Protein AF-A0A1F9CU44-F1 (afdb_monomer)

Foldseek 3Di:
DDDPPPPPPVVVVVVVVVVVVVVVVVVVVVVVLVVLVVVLVVLVVVLVVLVVPDDPDPDPVLNVLSVVLSVLSVVLSVLSCQQSVHPPPPPDPVPNPGDDPVSVVVSVVSSVVSVVSSVVSVD

Structure (mmCIF, N/CA/C/O backbone):
data_AF-A0A1F9CU44-F1
#
_entry.id   AF-A0A1F9CU44-F1
#
loop_
_atom_site.group_PDB
_atom_site.id
_atom_site.type_symbol
_atom_site.label_atom_id
_atom_site.label_alt_id
_atom_site.label_comp_id
_atom_site.label_asym_id
_atom_site.label_entity_id
_atom_site.label_seq_id
_atom_site.pdbx_PDB_ins_code
_atom_site.Cartn_x
_atom_site.Cartn_y
_atom_site.Cartn_z
_atom_site.occupancy
_atom_site.B_iso_or_equiv
_atom_site.auth_seq_id
_atom_site.auth_comp_id
_atom_site.auth_asym_id
_atom_site.auth_atom_id
_atom_site.pdbx_PDB_model_num
ATOM 1 N N . MET A 1 1 ? -27.085 13.973 62.825 1.00 53.31 1 MET A N 1
ATOM 2 C CA . MET A 1 1 ? -26.151 14.530 61.825 1.00 53.31 1 MET A CA 1
ATOM 3 C C . MET A 1 1 ? -25.004 13.550 61.648 1.00 53.31 1 MET A C 1
ATOM 5 O O . MET A 1 1 ? -24.224 13.402 62.574 1.00 53.31 1 MET A O 1
ATOM 9 N N . ALA A 1 2 ? -24.939 12.858 60.512 1.00 46.47 2 ALA A N 1
ATOM 10 C CA . ALA A 1 2 ? -23.710 12.270 59.977 1.00 46.47 2 ALA A CA 1
ATOM 11 C C . ALA A 1 2 ? -23.940 11.992 58.483 1.00 46.47 2 ALA A C 1
ATOM 13 O O . ALA A 1 2 ? -24.891 11.309 58.112 1.00 46.47 2 ALA A O 1
ATOM 14 N N . ASN A 1 3 ? -23.108 12.632 57.665 1.00 50.31 3 ASN A N 1
ATOM 15 C CA . ASN A 1 3 ? -23.168 12.748 56.211 1.00 50.31 3 ASN A CA 1
ATOM 16 C C . ASN A 1 3 ? -23.217 11.401 55.477 1.00 50.31 3 ASN A C 1
ATOM 18 O O . ASN A 1 3 ? -22.261 10.632 55.529 1.00 50.31 3 ASN A O 1
ATOM 22 N N . SER A 1 4 ? -24.262 11.196 54.674 1.00 54.88 4 SER A N 1
ATOM 23 C CA . SER A 1 4 ? -24.302 10.214 53.581 1.00 54.88 4 SER A CA 1
ATOM 24 C C . SER A 1 4 ? -23.741 10.765 52.256 1.00 54.88 4 SER A C 1
ATOM 26 O O . SER A 1 4 ? -23.871 10.116 51.222 1.00 54.88 4 SER A O 1
ATOM 28 N N . SER A 1 5 ? -23.108 11.947 52.265 1.00 53.56 5 SER A N 1
ATOM 29 C CA . SER A 1 5 ? -22.695 12.681 51.056 1.00 53.56 5 SER A CA 1
ATOM 30 C C . SER A 1 5 ? -21.448 12.141 50.347 1.00 53.56 5 SER A C 1
ATOM 32 O O . SER A 1 5 ? -21.160 12.591 49.250 1.00 53.56 5 SER A O 1
ATOM 34 N N . TRP A 1 6 ? -20.714 11.190 50.931 1.00 54.09 6 TRP A N 1
ATOM 35 C CA . TRP A 1 6 ? -19.416 10.738 50.400 1.00 54.09 6 TRP A CA 1
ATOM 36 C C . TRP A 1 6 ? -19.481 9.470 49.536 1.00 54.09 6 TRP A C 1
ATOM 38 O O . TRP A 1 6 ? -18.457 9.007 49.058 1.00 54.09 6 TRP A O 1
ATOM 48 N N . ARG A 1 7 ? -20.664 8.866 49.343 1.00 51.09 7 ARG A N 1
ATOM 49 C CA . ARG A 1 7 ? -20.802 7.592 48.601 1.00 51.09 7 ARG A CA 1
ATOM 50 C C . ARG A 1 7 ? -21.139 7.755 47.114 1.00 51.09 7 ARG A C 1
ATOM 52 O O . ARG A 1 7 ? -21.282 6.749 46.433 1.00 51.09 7 ARG A O 1
ATOM 59 N N . GLY A 1 8 ? -21.303 8.993 46.639 1.00 51.06 8 GLY A N 1
ATOM 60 C CA . GLY A 1 8 ? -21.666 9.309 45.251 1.00 51.06 8 GLY A CA 1
ATOM 61 C C . GLY A 1 8 ? -20.520 9.840 44.382 1.00 51.06 8 GLY A C 1
ATOM 62 O O . GLY A 1 8 ? -20.630 9.787 43.165 1.00 51.06 8 GLY A O 1
ATOM 63 N N . GLU A 1 9 ? -19.417 10.320 44.967 1.00 52.59 9 GLU A N 1
ATOM 64 C CA . GLU A 1 9 ? -18.300 10.905 44.197 1.00 52.59 9 GLU A CA 1
ATOM 65 C C . GLU A 1 9 ? -17.392 9.848 43.542 1.00 52.59 9 GLU A C 1
ATOM 67 O O . GLU A 1 9 ? -16.815 10.094 42.481 1.00 52.59 9 GLU A O 1
ATOM 72 N N . ASP A 1 10 ? -17.306 8.647 44.119 1.00 54.34 10 ASP A N 1
ATOM 73 C CA . ASP A 1 10 ? -16.438 7.585 43.599 1.00 54.34 10 ASP A CA 1
ATOM 74 C C . ASP A 1 10 ? -17.024 6.904 42.348 1.00 54.34 10 ASP A C 1
ATOM 76 O O . ASP A 1 10 ? -16.277 6.566 41.424 1.00 54.34 10 ASP A O 1
ATOM 80 N N . ASP A 1 11 ? -18.352 6.760 42.272 1.00 54.34 11 ASP A N 1
ATOM 81 C CA . ASP A 1 11 ? -19.049 6.120 41.141 1.00 54.34 11 ASP A CA 1
ATOM 82 C C . ASP A 1 11 ? -19.037 7.023 39.891 1.00 54.34 11 ASP A C 1
ATOM 84 O O . ASP A 1 11 ? -18.742 6.572 38.778 1.00 54.34 11 ASP A O 1
ATOM 88 N N . ASP A 1 12 ? -19.217 8.332 40.094 1.00 59.22 12 ASP A N 1
ATOM 89 C CA . ASP A 1 12 ? -19.186 9.345 39.031 1.00 59.22 12 ASP A CA 1
ATOM 90 C C . ASP A 1 12 ? -17.764 9.505 38.446 1.00 59.22 12 ASP A C 1
ATOM 92 O O . ASP A 1 12 ? -17.562 9.687 37.241 1.00 59.22 12 ASP A O 1
ATOM 96 N N . SER A 1 13 ? -16.727 9.315 39.278 1.00 61.00 13 SER A N 1
ATOM 97 C CA . SER A 1 13 ? -15.323 9.326 38.840 1.00 61.00 13 SER A CA 1
ATOM 98 C C . SER A 1 13 ? -14.961 8.134 37.934 1.00 61.00 13 SER A C 1
ATOM 100 O O . SER A 1 13 ? -14.164 8.271 36.993 1.00 61.00 13 SER A O 1
ATOM 102 N N . GLY A 1 14 ? -15.569 6.968 38.183 1.00 63.94 14 GLY A N 1
ATOM 103 C CA . GLY A 1 14 ? -15.396 5.747 37.399 1.00 63.94 14 GLY A CA 1
ATOM 104 C C . GLY A 1 14 ? -16.118 5.800 36.053 1.00 63.94 14 GLY A C 1
ATOM 105 O O . GLY A 1 14 ? -15.545 5.401 35.032 1.00 63.94 14 GLY A O 1
ATOM 106 N N . GLU A 1 15 ? -17.340 6.337 36.016 1.00 64.44 15 GLU A N 1
ATOM 107 C CA . GLU A 1 15 ? -18.065 6.592 34.765 1.00 64.44 15 GLU A CA 1
ATOM 108 C C . GLU A 1 15 ? -17.376 7.659 33.910 1.00 64.44 15 GLU A C 1
ATOM 110 O O . GLU A 1 15 ? -17.119 7.414 32.728 1.00 64.44 15 GLU A O 1
ATOM 115 N N . MET A 1 16 ? -16.961 8.788 34.495 1.00 65.38 16 MET A N 1
ATOM 116 C CA . MET A 1 16 ? -16.221 9.835 33.779 1.00 65.38 16 MET A CA 1
ATOM 117 C C . MET A 1 16 ? -14.906 9.329 33.171 1.00 65.38 16 MET A C 1
ATOM 119 O O . MET A 1 16 ? -14.547 9.726 32.056 1.00 65.38 16 MET A O 1
ATOM 123 N N . ARG A 1 17 ? -14.185 8.423 33.850 1.00 67.19 17 ARG A N 1
ATOM 124 C CA . ARG A 1 17 ? -12.993 7.764 33.281 1.00 67.19 17 ARG A CA 1
ATOM 125 C C . ARG A 1 17 ? -13.342 6.907 32.067 1.00 67.19 17 ARG A C 1
ATOM 127 O O . ARG A 1 17 ? -12.689 7.048 31.037 1.00 67.19 17 ARG A O 1
ATOM 134 N N . LYS A 1 18 ? -14.396 6.089 32.147 1.00 73.50 18 LYS A N 1
ATOM 135 C CA . LYS A 1 18 ? -14.860 5.251 31.026 1.00 73.50 18 LYS A CA 1
ATOM 136 C C . LYS A 1 18 ? -15.350 6.089 29.844 1.00 73.50 18 LYS A C 1
ATOM 138 O O . LYS A 1 18 ? -15.118 5.712 28.699 1.00 73.50 18 LYS A O 1
ATOM 143 N N . ILE A 1 19 ? -16.010 7.221 30.097 1.00 76.00 19 ILE A N 1
ATOM 144 C CA . ILE A 1 19 ? -16.463 8.154 29.054 1.00 76.00 19 ILE A CA 1
ATOM 145 C C . ILE A 1 19 ? -15.258 8.796 28.360 1.00 76.00 19 ILE A C 1
ATOM 147 O O . ILE A 1 19 ? -15.191 8.789 27.131 1.00 76.00 19 ILE A O 1
ATOM 151 N N . LYS A 1 20 ? -14.269 9.283 29.124 1.00 73.50 20 LYS A N 1
ATOM 152 C CA . LYS A 1 20 ? -13.020 9.817 28.557 1.00 73.50 20 LYS A CA 1
ATOM 153 C C . LYS A 1 20 ? -12.272 8.764 27.747 1.00 73.50 20 LYS A C 1
ATOM 155 O O . LYS A 1 20 ? -11.850 9.053 26.635 1.00 73.50 20 LYS A O 1
ATOM 160 N N . GLU A 1 21 ? -12.132 7.550 28.266 1.00 74.94 21 GLU A N 1
ATOM 161 C CA . GLU A 1 21 ? -11.430 6.462 27.584 1.00 74.94 21 GLU A CA 1
ATOM 162 C C . GLU A 1 21 ? -12.128 6.064 26.274 1.00 74.94 21 GLU A C 1
ATOM 164 O O . GLU A 1 21 ? -11.469 5.935 25.243 1.00 74.94 21 GLU A O 1
ATOM 169 N N . LYS A 1 22 ? -13.467 5.989 26.267 1.00 75.06 22 LYS A N 1
ATOM 170 C CA . LYS A 1 22 ? -14.263 5.787 25.044 1.00 75.06 22 LYS A CA 1
ATOM 171 C C . LYS A 1 22 ? -14.073 6.923 24.036 1.00 75.06 22 LYS A C 1
ATOM 173 O O . LYS A 1 22 ? -13.846 6.639 22.864 1.00 7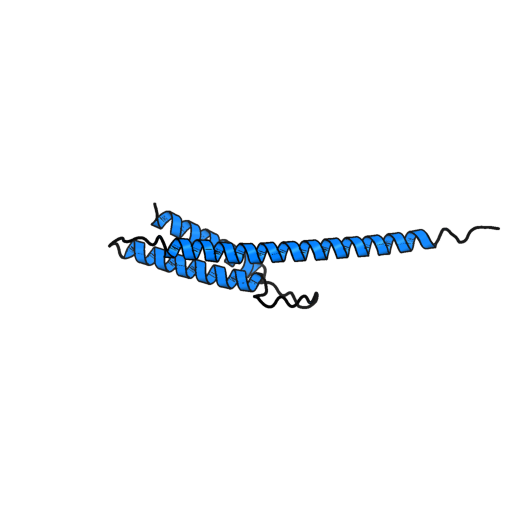5.06 22 LYS A O 1
ATOM 178 N N . ALA A 1 23 ? -14.113 8.180 24.479 1.00 73.25 23 ALA A N 1
ATOM 179 C CA . ALA A 1 23 ? -13.926 9.342 23.609 1.00 73.25 23 ALA A CA 1
ATOM 180 C C . ALA A 1 23 ? -12.516 9.385 22.994 1.00 73.25 23 ALA A C 1
ATOM 182 O O . ALA A 1 23 ? -12.367 9.629 21.796 1.00 73.25 23 ALA A O 1
ATOM 183 N N . TYR A 1 24 ? -11.477 9.079 23.780 1.00 75.00 24 TYR A N 1
ATOM 184 C CA . TYR A 1 24 ? -10.110 8.932 23.273 1.00 75.00 24 TYR A CA 1
ATOM 185 C C . TYR A 1 24 ? -10.004 7.799 22.251 1.00 75.00 24 TYR A C 1
ATOM 187 O O . TYR A 1 24 ? -9.367 7.967 21.210 1.00 75.00 24 TYR A O 1
ATOM 195 N N . HIS A 1 25 ? -10.640 6.659 22.522 1.00 72.88 25 HIS A N 1
ATOM 196 C CA . HIS A 1 25 ? -10.619 5.515 21.620 1.00 72.88 25 HIS A CA 1
ATOM 197 C C . HIS A 1 25 ? -11.316 5.827 20.288 1.00 72.88 25 HIS A C 1
ATOM 199 O O . HIS A 1 25 ? -10.770 5.547 19.223 1.00 72.88 25 HIS A O 1
ATOM 205 N N . GLU A 1 26 ? -12.478 6.478 20.325 1.00 73.38 26 GLU A N 1
ATOM 206 C CA . GLU A 1 26 ? -13.195 6.935 19.129 1.00 73.38 26 GLU A CA 1
ATOM 207 C C . GLU A 1 26 ? -12.388 7.958 18.326 1.00 73.38 26 GLU A C 1
ATOM 209 O O . GLU A 1 26 ? -12.270 7.834 17.105 1.00 73.38 26 GLU A O 1
ATOM 214 N N . TRP A 1 27 ? -11.765 8.928 19.000 1.00 76.12 27 TRP A N 1
ATOM 215 C CA . TRP A 1 27 ? -10.915 9.922 18.348 1.00 76.12 27 TRP A CA 1
ATOM 216 C C . TRP A 1 27 ? -9.683 9.288 17.683 1.00 76.12 27 TRP A C 1
ATOM 218 O O . TRP A 1 27 ? -9.312 9.644 16.558 1.00 76.12 27 TRP A O 1
ATOM 228 N N . PHE A 1 28 ? -9.066 8.309 18.346 1.00 75.31 28 PHE A N 1
ATOM 229 C CA . PHE A 1 28 ? -7.933 7.564 17.809 1.00 75.31 28 PHE A CA 1
ATOM 230 C C . PHE A 1 28 ? -8.329 6.733 16.583 1.00 75.31 28 PHE A C 1
ATOM 232 O O . PHE A 1 28 ? -7.641 6.771 15.560 1.00 75.31 28 PHE A O 1
ATOM 239 N N . LEU A 1 29 ? -9.468 6.037 16.641 1.00 72.25 29 LEU A N 1
ATOM 240 C CA . LEU A 1 29 ? -10.000 5.270 15.512 1.00 72.25 29 LEU A CA 1
ATOM 241 C C . LEU A 1 29 ? -10.326 6.173 14.313 1.00 72.25 29 LEU A C 1
ATOM 243 O O . LEU A 1 29 ? -9.946 5.851 13.185 1.00 72.25 29 LEU A O 1
ATOM 247 N N . ALA A 1 30 ? -10.942 7.334 14.550 1.00 73.06 30 ALA A N 1
ATOM 248 C CA . ALA A 1 30 ? -11.223 8.314 13.504 1.00 73.06 30 ALA A CA 1
ATOM 249 C C . ALA A 1 30 ? -9.935 8.856 12.856 1.00 73.06 30 ALA A C 1
ATOM 251 O O . ALA A 1 30 ? -9.861 9.017 11.635 1.00 73.06 30 ALA A O 1
ATOM 252 N N . SER A 1 31 ? -8.893 9.099 13.654 1.00 77.12 31 SER A N 1
ATOM 253 C CA . SER A 1 31 ? -7.582 9.540 13.161 1.00 77.12 31 SER A CA 1
ATOM 254 C C . SER A 1 31 ? -6.884 8.459 12.333 1.00 77.12 31 SER A C 1
ATOM 256 O O . SER A 1 31 ? -6.362 8.744 11.253 1.00 77.12 31 SER A O 1
ATOM 258 N N . LEU A 1 32 ? -6.938 7.199 12.778 1.00 75.50 32 LEU A N 1
ATOM 259 C CA . LEU A 1 32 ? -6.410 6.061 12.024 1.00 75.50 32 LEU A CA 1
ATOM 260 C C . LEU A 1 32 ? -7.094 5.900 10.667 1.00 75.50 32 LEU A C 1
ATOM 262 O O . LEU A 1 32 ? -6.430 5.586 9.682 1.00 75.50 32 LEU A O 1
ATOM 266 N N . GLN A 1 33 ? -8.404 6.117 10.590 1.00 74.88 33 GLN A N 1
ATOM 267 C CA . GLN A 1 33 ? -9.135 6.022 9.330 1.00 74.88 33 GLN A CA 1
ATOM 268 C C . GLN A 1 33 ? -8.726 7.123 8.344 1.00 74.88 33 GLN A C 1
ATOM 270 O O . GLN A 1 33 ? -8.464 6.829 7.177 1.00 74.88 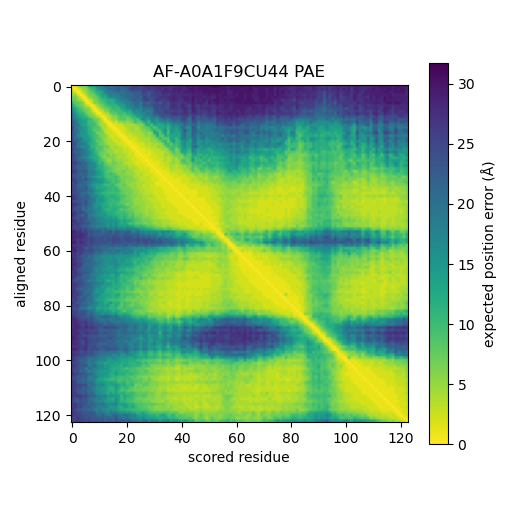33 GLN A O 1
ATOM 275 N N . LYS A 1 34 ? -8.591 8.373 8.811 1.00 79.06 34 LYS A N 1
ATOM 276 C CA . LYS A 1 34 ? -8.068 9.483 7.994 1.00 79.06 34 LYS A CA 1
ATOM 277 C C . LYS A 1 34 ? -6.672 9.170 7.459 1.00 79.06 34 LYS A C 1
ATOM 279 O O . LYS A 1 34 ? -6.412 9.381 6.279 1.00 79.06 34 LYS A O 1
ATOM 284 N N . PHE A 1 35 ? -5.803 8.605 8.298 1.00 81.56 35 PHE A N 1
ATOM 285 C CA . PHE A 1 35 ? -4.473 8.167 7.879 1.00 81.56 35 PHE A CA 1
ATOM 286 C C . PHE A 1 35 ? -4.527 7.062 6.813 1.00 81.56 35 PHE A C 1
ATOM 288 O O . PHE A 1 35 ? -3.785 7.116 5.836 1.00 81.56 35 PHE A O 1
ATOM 295 N N . ARG A 1 36 ? -5.427 6.079 6.950 1.00 82.56 36 ARG A N 1
ATOM 296 C CA . ARG A 1 36 ? -5.602 5.021 5.939 1.00 82.56 36 ARG A CA 1
ATOM 297 C C . ARG A 1 36 ? -6.084 5.579 4.604 1.00 82.56 36 ARG A C 1
ATOM 299 O O . ARG A 1 36 ? -5.529 5.215 3.576 1.00 82.56 36 ARG A O 1
ATOM 306 N N . LEU A 1 37 ? -7.059 6.487 4.607 1.00 82.81 37 LEU A N 1
ATOM 307 C CA . LEU A 1 37 ? -7.519 7.156 3.384 1.00 82.81 37 LEU A CA 1
ATOM 308 C C . LEU A 1 37 ? -6.419 8.018 2.752 1.00 82.81 37 LEU A C 1
ATOM 310 O O . LEU A 1 37 ? -6.242 7.995 1.536 1.00 82.81 37 LEU A O 1
ATOM 314 N N . PHE A 1 38 ? -5.634 8.723 3.568 1.00 87.12 38 PHE A N 1
ATOM 315 C CA . PHE A 1 38 ? -4.455 9.445 3.095 1.00 87.12 38 PHE A CA 1
ATOM 316 C C . PHE A 1 38 ? -3.446 8.502 2.430 1.00 87.12 38 PHE A C 1
ATOM 318 O O . PHE A 1 38 ? -2.962 8.792 1.340 1.00 87.12 38 PHE A O 1
ATOM 325 N N . PHE A 1 39 ? -3.174 7.346 3.040 1.00 87.62 39 PHE A N 1
ATOM 326 C CA . PHE A 1 39 ? -2.284 6.339 2.470 1.00 87.62 39 PHE A CA 1
ATOM 327 C C . PHE A 1 39 ? -2.799 5.803 1.128 1.00 87.62 39 PHE A C 1
ATOM 329 O O . PHE A 1 39 ? -2.026 5.685 0.184 1.00 87.62 39 PHE A O 1
ATOM 336 N N . VAL A 1 40 ? -4.104 5.546 1.003 1.00 89.44 40 VAL A N 1
ATOM 337 C CA . VAL A 1 40 ? -4.722 5.179 -0.282 1.00 89.44 40 VAL A CA 1
ATOM 338 C C . VAL A 1 40 ? -4.442 6.248 -1.335 1.00 89.44 40 VAL A C 1
ATOM 340 O O . VAL A 1 40 ? -3.938 5.931 -2.412 1.00 89.44 40 VAL A O 1
ATOM 343 N N . GLY A 1 41 ? -4.710 7.515 -1.007 1.00 88.75 41 GLY A N 1
ATOM 344 C CA . GLY A 1 41 ? -4.426 8.642 -1.893 1.00 88.75 41 GLY A CA 1
ATOM 345 C C . GLY A 1 41 ? -2.951 8.722 -2.288 1.00 88.75 41 GLY A C 1
ATOM 346 O O . GLY A 1 41 ? -2.644 8.899 -3.463 1.00 88.75 41 GLY A O 1
ATOM 347 N N . LEU A 1 42 ? -2.038 8.510 -1.338 1.00 91.62 42 LEU A N 1
ATOM 348 C CA . LEU A 1 42 ? -0.596 8.486 -1.577 1.00 91.62 42 LEU A CA 1
ATOM 349 C C . LEU A 1 42 ? -0.190 7.374 -2.555 1.00 91.62 42 LEU A C 1
ATOM 351 O O . LEU A 1 42 ? 0.569 7.632 -3.486 1.00 91.62 42 LEU A O 1
ATOM 355 N N . VAL A 1 43 ? -0.708 6.153 -2.384 1.00 90.75 43 VAL A N 1
ATOM 356 C CA . VAL A 1 43 ? -0.418 5.023 -3.286 1.00 9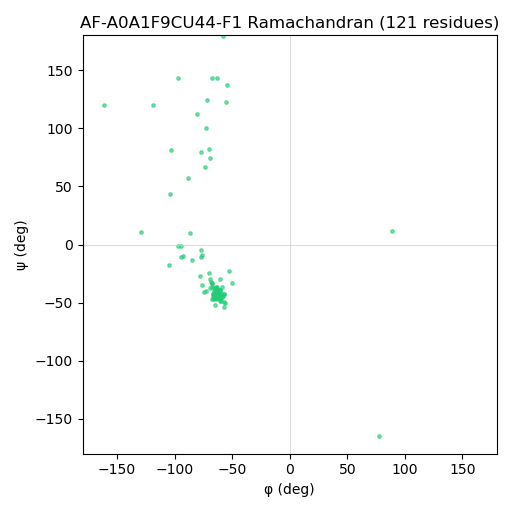0.75 43 VAL A CA 1
ATOM 357 C C . VAL A 1 43 ? -0.876 5.338 -4.711 1.00 90.75 43 VAL A C 1
ATOM 359 O O . VAL A 1 43 ? -0.113 5.142 -5.658 1.00 90.75 43 VAL A O 1
ATOM 362 N N . PHE A 1 44 ? -2.087 5.877 -4.873 1.00 91.44 44 PHE A N 1
ATOM 363 C CA . PHE A 1 44 ? -2.594 6.277 -6.188 1.00 91.44 44 PHE A CA 1
ATOM 364 C C . PHE A 1 44 ? -1.831 7.465 -6.781 1.00 91.44 44 PHE A C 1
ATOM 366 O O . PHE A 1 44 ? -1.588 7.475 -7.984 1.00 91.44 44 PHE A O 1
ATOM 373 N N . ALA A 1 45 ? -1.400 8.427 -5.964 1.00 92.31 45 ALA A N 1
ATOM 374 C CA . ALA A 1 45 ? -0.571 9.540 -6.418 1.00 92.31 45 ALA A CA 1
ATOM 375 C C . ALA A 1 45 ? 0.782 9.049 -6.955 1.00 92.31 45 ALA A C 1
ATOM 377 O O . ALA A 1 45 ? 1.203 9.461 -8.035 1.00 92.31 45 ALA A O 1
ATOM 378 N N . ILE A 1 46 ? 1.432 8.117 -6.249 1.00 90.88 46 ILE A N 1
ATOM 379 C CA . ILE A 1 46 ? 2.685 7.497 -6.699 1.00 90.88 46 ILE A CA 1
ATOM 380 C C . ILE A 1 46 ? 2.460 6.709 -7.990 1.00 90.88 46 ILE A C 1
ATOM 382 O O . ILE A 1 46 ? 3.268 6.816 -8.908 1.00 90.88 46 ILE A O 1
ATOM 386 N N . LEU A 1 47 ? 1.368 5.945 -8.090 1.00 90.50 47 LEU A N 1
ATOM 387 C CA . LEU A 1 47 ? 1.020 5.210 -9.306 1.00 90.50 47 LEU A CA 1
ATOM 388 C C . LEU A 1 47 ? 0.806 6.157 -10.493 1.00 90.50 47 LEU A C 1
ATOM 390 O O . LEU A 1 47 ? 1.399 5.945 -11.546 1.00 90.50 47 LEU A O 1
ATOM 394 N N . ALA A 1 48 ? 0.018 7.219 -10.320 1.00 91.19 48 ALA A N 1
ATOM 395 C CA . ALA A 1 48 ? -0.246 8.210 -11.361 1.00 91.19 48 ALA A CA 1
ATOM 396 C C . ALA A 1 48 ? 1.046 8.899 -11.823 1.00 91.19 48 ALA A C 1
ATOM 398 O O . ALA A 1 48 ? 1.322 8.962 -13.021 1.00 91.19 48 ALA A O 1
ATOM 399 N N . PHE A 1 49 ? 1.886 9.327 -10.876 1.00 89.69 49 PHE A N 1
ATOM 400 C CA . PHE A 1 49 ? 3.207 9.875 -11.173 1.00 89.69 49 PHE A CA 1
ATOM 401 C C . PHE A 1 49 ? 4.097 8.846 -11.886 1.00 89.69 49 PHE A C 1
ATOM 403 O O . PHE A 1 49 ? 4.832 9.165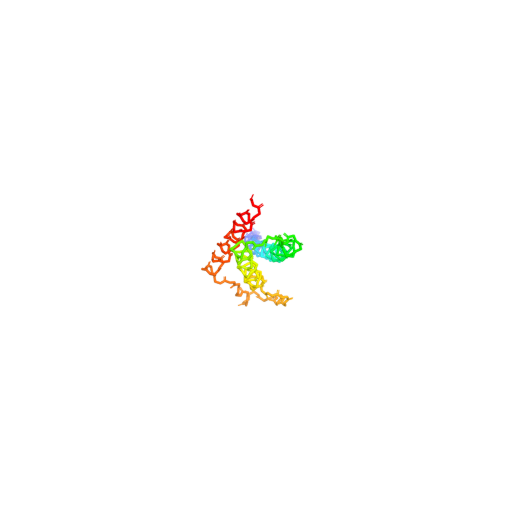 -12.818 1.00 89.69 49 PHE A O 1
ATOM 410 N N . SER A 1 50 ? 4.023 7.581 -11.477 1.00 87.25 50 SER A N 1
ATOM 411 C CA . SER A 1 50 ? 4.784 6.499 -12.090 1.00 87.25 50 SER A CA 1
ATOM 412 C C . SER A 1 50 ? 4.398 6.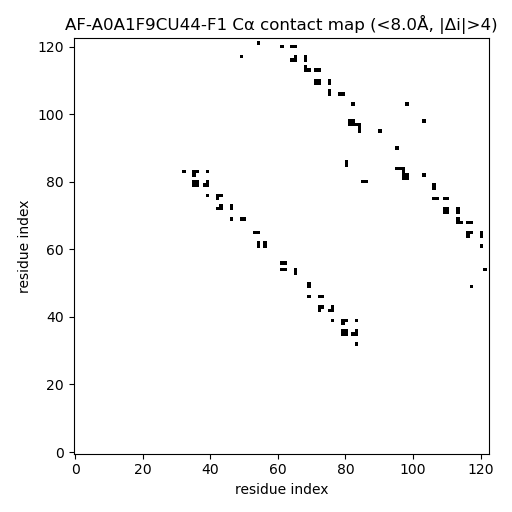265 -13.550 1.00 87.25 50 SER A C 1
ATOM 414 O O . SER A 1 50 ? 5.275 6.152 -14.404 1.00 87.25 50 SER A O 1
ATOM 416 N N . VAL A 1 51 ? 3.096 6.276 -13.840 1.00 87.12 51 VAL A N 1
ATOM 417 C CA . VAL A 1 51 ? 2.543 6.140 -15.193 1.00 87.12 51 VAL A CA 1
ATOM 418 C C . VAL A 1 51 ? 2.902 7.338 -16.070 1.00 87.12 51 VAL A C 1
ATOM 420 O O . VAL A 1 51 ? 3.297 7.157 -17.220 1.00 87.12 51 VAL A O 1
ATOM 423 N N . GLN A 1 52 ? 2.824 8.557 -15.528 1.00 87.06 52 GLN A N 1
ATOM 424 C CA . GLN A 1 52 ? 3.142 9.780 -16.269 1.00 87.06 52 GLN A CA 1
ATOM 425 C C . GLN A 1 52 ? 4.623 9.860 -16.669 1.00 87.06 52 GLN A C 1
ATOM 427 O O . GLN A 1 52 ? 4.940 10.276 -17.782 1.00 87.06 52 GLN A O 1
ATOM 432 N N . PHE A 1 53 ? 5.524 9.427 -15.785 1.00 82.31 53 PHE A N 1
ATOM 433 C CA . PHE A 1 53 ? 6.972 9.394 -16.017 1.00 82.31 53 PHE A CA 1
ATOM 434 C C . PHE A 1 53 ? 7.465 7.972 -16.308 1.00 82.31 53 PHE A C 1
ATOM 436 O O . PHE A 1 53 ? 8.464 7.518 -15.739 1.00 82.31 53 PHE A O 1
ATOM 443 N N . GLY A 1 54 ? 6.727 7.243 -17.146 1.00 78.19 54 GLY A N 1
ATOM 444 C 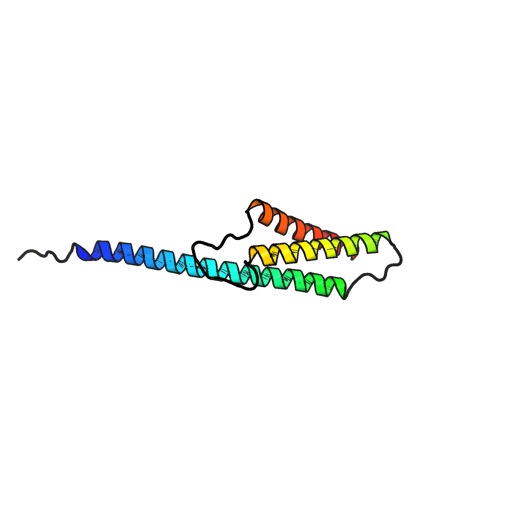CA . GLY A 1 54 ? 7.123 5.916 -17.600 1.00 78.19 54 GLY A CA 1
ATOM 445 C C . GLY A 1 54 ? 8.355 5.963 -18.510 1.00 78.19 54 GLY A C 1
ATOM 446 O O . GLY A 1 54 ? 8.516 6.886 -19.312 1.00 78.19 54 GLY A O 1
ATOM 447 N N . ILE A 1 55 ? 9.228 4.964 -18.399 1.00 73.06 55 ILE A N 1
ATOM 448 C CA . ILE A 1 55 ? 10.471 4.898 -19.167 1.00 73.06 55 ILE A CA 1
ATOM 449 C C . ILE A 1 55 ? 10.166 4.588 -20.631 1.00 73.06 55 ILE A C 1
ATOM 451 O O . ILE A 1 55 ? 9.544 3.580 -20.961 1.00 73.06 55 ILE A O 1
ATOM 455 N N . LYS A 1 56 ? 10.650 5.455 -21.524 1.00 68.81 56 LYS A N 1
ATOM 456 C CA . LYS A 1 56 ? 10.664 5.242 -22.978 1.00 68.81 56 LYS A CA 1
ATOM 457 C C . LYS A 1 56 ? 11.948 4.510 -23.382 1.00 68.81 56 LYS A C 1
ATOM 459 O O . LYS A 1 56 ? 12.752 5.045 -24.136 1.00 68.81 56 LYS A O 1
ATOM 464 N N . SER A 1 57 ? 12.190 3.335 -22.812 1.00 62.56 57 SER A N 1
ATOM 465 C CA . SER A 1 57 ? 13.334 2.498 -23.189 1.00 62.56 57 SER A CA 1
ATOM 466 C C . SER A 1 57 ? 12.881 1.445 -24.191 1.00 62.56 57 SER A C 1
ATOM 468 O O . SER A 1 57 ? 11.775 0.920 -24.089 1.00 62.56 57 SER A O 1
ATOM 470 N N . SER A 1 58 ? 13.747 1.142 -25.158 1.00 66.06 58 SER A N 1
ATOM 471 C CA . SER A 1 58 ? 13.540 0.072 -26.141 1.00 66.06 58 SER A CA 1
ATOM 472 C C . SER A 1 58 ? 13.808 -1.322 -25.554 1.00 66.06 58 SER A C 1
ATOM 474 O O . SER A 1 58 ? 13.610 -2.321 -26.244 1.00 66.06 58 SER A O 1
ATOM 476 N N . ASP A 1 59 ? 14.270 -1.389 -24.300 1.00 77.56 59 ASP A N 1
ATOM 477 C CA . ASP A 1 59 ? 14.496 -2.635 -23.576 1.00 77.56 59 ASP A CA 1
ATOM 478 C C . ASP A 1 59 ? 13.181 -3.187 -23.001 1.00 77.56 59 ASP A C 1
ATOM 480 O O . ASP A 1 59 ? 12.570 -2.631 -22.081 1.00 77.56 59 ASP A O 1
ATOM 484 N N . VAL A 1 60 ? 12.766 -4.327 -23.554 1.00 79.25 60 VAL A N 1
ATOM 485 C CA . VAL A 1 60 ? 11.559 -5.067 -23.169 1.00 79.25 60 VAL A CA 1
ATOM 486 C C . VAL A 1 60 ? 11.616 -5.511 -21.702 1.00 79.25 60 VAL A C 1
ATOM 488 O O . VAL A 1 60 ? 10.573 -5.589 -21.044 1.00 79.25 60 VAL A O 1
ATOM 491 N N . GLY A 1 61 ? 12.814 -5.764 -21.159 1.00 80.50 61 GLY A N 1
ATOM 492 C CA . GLY A 1 61 ? 13.003 -6.154 -19.763 1.00 80.50 61 GLY A CA 1
ATOM 493 C C . GLY A 1 61 ? 12.599 -5.041 -18.799 1.00 80.50 61 GLY A C 1
ATOM 494 O O . GLY A 1 61 ? 11.751 -5.247 -17.927 1.00 80.50 61 GLY A O 1
ATOM 495 N N . ALA A 1 62 ? 13.133 -3.837 -19.006 1.00 80.19 62 ALA A N 1
ATOM 496 C CA . ALA A 1 62 ? 12.819 -2.666 -18.188 1.00 80.19 62 ALA A CA 1
ATOM 497 C C . ALA A 1 62 ? 11.324 -2.307 -18.249 1.00 80.19 62 ALA A C 1
ATOM 499 O O . ALA A 1 62 ? 10.700 -2.048 -17.217 1.00 80.19 62 ALA A O 1
ATOM 500 N N . PHE A 1 63 ? 10.722 -2.377 -19.441 1.00 83.12 63 PHE A N 1
ATOM 501 C CA . PHE A 1 63 ? 9.291 -2.123 -19.617 1.00 83.12 63 PHE A CA 1
ATOM 502 C C . PHE A 1 63 ? 8.417 -3.147 -18.876 1.00 83.12 63 PHE A C 1
ATOM 504 O O . PHE A 1 63 ? 7.436 -2.779 -18.227 1.00 83.12 63 PHE A O 1
ATOM 511 N N . SER A 1 64 ? 8.794 -4.429 -18.914 1.00 85.19 64 SER A N 1
ATOM 512 C CA . SER A 1 64 ? 8.058 -5.501 -18.232 1.00 85.19 64 SER A CA 1
ATOM 513 C C . SER A 1 64 ? 8.094 -5.340 -16.712 1.00 85.19 64 SER A C 1
ATOM 515 O O . SER A 1 64 ? 7.057 -5.464 -16.060 1.00 85.19 64 SER A O 1
ATOM 517 N N . VAL A 1 65 ? 9.256 -5.003 -16.135 1.00 86.00 65 VAL A N 1
ATOM 518 C CA . VAL A 1 65 ? 9.382 -4.746 -14.688 1.00 86.00 65 VAL A CA 1
ATOM 519 C C . VAL A 1 65 ? 8.591 -3.500 -14.287 1.00 86.00 65 VAL A C 1
ATOM 521 O O . VAL A 1 65 ? 7.896 -3.514 -13.269 1.00 86.00 65 VAL A O 1
ATOM 524 N N . GLN A 1 66 ? 8.617 -2.447 -15.109 1.00 85.81 66 GLN A N 1
ATOM 525 C CA . GLN A 1 66 ? 7.818 -1.246 -14.877 1.00 85.81 66 GLN A CA 1
ATOM 526 C C . GLN A 1 66 ? 6.320 -1.564 -14.853 1.00 85.81 66 GLN A C 1
ATOM 528 O O . GLN A 1 66 ? 5.622 -1.195 -13.908 1.00 85.81 66 GLN A O 1
ATOM 533 N N . PHE A 1 67 ? 5.826 -2.300 -15.846 1.00 88.00 67 PHE A N 1
ATOM 534 C CA . PHE A 1 67 ? 4.423 -2.691 -15.910 1.00 88.00 67 PHE A CA 1
ATOM 535 C C . PHE A 1 67 ? 4.020 -3.574 -14.720 1.00 88.00 67 PHE A C 1
ATOM 537 O O . PHE A 1 67 ? 2.975 -3.352 -14.103 1.00 88.00 67 PHE A O 1
ATOM 544 N N . LEU A 1 68 ? 4.878 -4.522 -14.331 1.00 89.00 68 LEU A N 1
ATOM 545 C CA . LEU A 1 68 ? 4.646 -5.368 -13.161 1.00 89.00 68 LEU A CA 1
ATOM 546 C C . LEU A 1 68 ? 4.555 -4.530 -11.878 1.00 89.00 68 LEU A C 1
ATOM 548 O O . LEU A 1 68 ? 3.654 -4.734 -11.068 1.00 89.00 68 LEU A O 1
ATOM 552 N N . SER A 1 69 ? 5.434 -3.539 -11.719 1.00 88.88 69 SER A N 1
ATOM 553 C CA . SER A 1 69 ? 5.419 -2.638 -10.563 1.00 88.88 69 SER A CA 1
ATOM 554 C C . SER A 1 69 ? 4.135 -1.802 -10.487 1.00 88.88 69 SER A C 1
ATOM 556 O O . SER A 1 69 ? 3.593 -1.602 -9.398 1.00 88.88 69 SER A O 1
ATOM 558 N N . TRP A 1 70 ? 3.588 -1.380 -11.633 1.00 91.50 70 TRP A N 1
ATOM 559 C CA . TRP A 1 70 ? 2.304 -0.685 -11.695 1.00 91.50 70 TRP A CA 1
ATOM 560 C C . TRP A 1 70 ? 1.150 -1.590 -11.279 1.00 91.50 70 TRP A C 1
ATOM 562 O O . TRP A 1 70 ? 0.307 -1.164 -10.493 1.00 91.50 70 TRP A O 1
ATOM 572 N N . LEU A 1 71 ? 1.132 -2.846 -11.738 1.00 92.00 71 LEU A N 1
ATOM 573 C CA . LEU A 1 71 ? 0.130 -3.824 -11.305 1.00 92.00 71 LEU A CA 1
ATOM 574 C C . LEU A 1 71 ? 0.206 -4.076 -9.796 1.00 92.00 71 LEU A C 1
ATOM 576 O O . LEU A 1 71 ? -0.826 -4.086 -9.125 1.00 92.00 71 LEU A O 1
ATOM 580 N N . VAL A 1 72 ? 1.411 -4.226 -9.240 1.00 91.06 72 VAL A N 1
ATOM 581 C CA . VAL A 1 72 ? 1.594 -4.421 -7.794 1.00 91.06 72 VAL A CA 1
ATOM 582 C C . VAL A 1 72 ? 1.136 -3.189 -7.007 1.00 91.06 72 VAL A C 1
ATOM 584 O O . VAL A 1 72 ? 0.435 -3.340 -6.003 1.00 91.06 72 VAL A O 1
ATOM 587 N N . LEU A 1 73 ? 1.457 -1.971 -7.460 1.00 89.88 73 LEU A N 1
ATOM 588 C CA . LEU A 1 73 ? 0.950 -0.739 -6.845 1.00 89.88 73 LEU A CA 1
ATOM 589 C C . LEU A 1 73 ? -0.573 -0.636 -6.931 1.00 89.88 73 LEU A C 1
ATOM 591 O O . LEU A 1 73 ? -1.205 -0.233 -5.958 1.00 89.88 73 LEU A O 1
ATOM 595 N N . LEU A 1 74 ? -1.171 -1.028 -8.054 1.00 91.12 74 LEU A N 1
ATOM 596 C CA . LEU A 1 74 ? -2.619 -1.005 -8.234 1.00 91.12 74 LEU A CA 1
ATOM 597 C C . LEU A 1 74 ? -3.309 -1.989 -7.281 1.00 91.12 74 LEU A C 1
ATOM 599 O O . LEU A 1 74 ? -4.248 -1.609 -6.583 1.00 91.12 74 LEU A O 1
ATOM 603 N N . ILE A 1 75 ? -2.798 -3.220 -7.167 1.00 90.31 75 ILE A N 1
ATOM 604 C CA . ILE A 1 75 ? -3.278 -4.210 -6.189 1.00 90.31 75 ILE A CA 1
ATOM 605 C C . ILE A 1 75 ? -3.130 -3.667 -4.764 1.00 90.31 75 ILE A 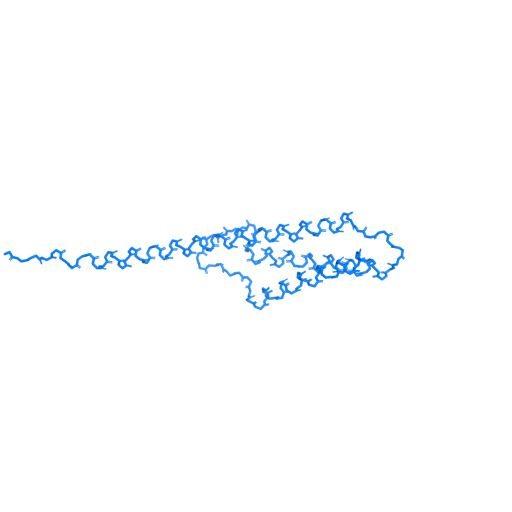C 1
ATOM 607 O O . ILE A 1 75 ? -4.048 -3.788 -3.953 1.00 90.31 75 ILE A O 1
ATOM 611 N N . THR A 1 76 ? -2.001 -3.025 -4.464 1.00 90.94 76 THR A N 1
ATOM 612 C CA . THR A 1 76 ? -1.743 -2.402 -3.160 1.00 90.94 76 THR A CA 1
ATOM 613 C C . THR A 1 76 ? -2.734 -1.275 -2.870 1.00 90.94 76 THR A C 1
ATOM 615 O O . THR A 1 76 ? -3.266 -1.214 -1.765 1.00 90.94 76 THR A O 1
ATOM 618 N N . GLY A 1 77 ? -3.040 -0.425 -3.852 1.00 87.88 77 GLY A N 1
ATOM 619 C CA . GLY A 1 77 ? -4.029 0.648 -3.735 1.00 87.88 77 GLY A CA 1
ATOM 620 C C . GLY A 1 77 ? -5.437 0.113 -3.474 1.00 87.88 77 GLY A C 1
ATOM 621 O O . GLY A 1 77 ? -6.135 0.618 -2.597 1.00 87.88 77 GLY A O 1
ATOM 622 N N . VAL A 1 78 ? -5.830 -0.970 -4.154 1.00 86.81 78 VAL A N 1
ATOM 623 C CA . VAL A 1 78 ? -7.108 -1.660 -3.909 1.00 86.81 78 VAL A CA 1
ATOM 624 C C . VAL A 1 78 ? -7.145 -2.292 -2.513 1.00 86.81 78 VAL A C 1
ATOM 626 O O . VAL A 1 78 ? -8.149 -2.170 -1.809 1.00 86.81 78 VAL A O 1
ATOM 629 N N . LEU A 1 79 ? -6.057 -2.932 -2.068 1.00 85.94 79 LEU A N 1
ATOM 630 C CA . LEU A 1 79 ? -5.956 -3.476 -0.708 1.00 85.94 79 LEU A CA 1
ATOM 631 C C . LEU A 1 79 ? -6.024 -2.375 0.353 1.00 85.94 79 LEU A C 1
ATOM 633 O O . LEU A 1 79 ? -6.701 -2.555 1.363 1.00 85.94 79 LEU A O 1
ATOM 637 N N . ALA A 1 80 ? -5.367 -1.241 0.116 1.00 85.62 80 ALA A N 1
ATOM 638 C CA . ALA A 1 80 ? -5.395 -0.088 1.004 1.00 85.62 80 ALA A CA 1
ATOM 639 C C . ALA A 1 80 ? -6.802 0.515 1.085 1.00 85.62 80 ALA A C 1
ATOM 641 O O . ALA A 1 80 ? -7.278 0.812 2.181 1.00 85.62 80 ALA A O 1
ATOM 642 N N . LEU A 1 81 ? -7.503 0.619 -0.050 1.00 84.19 81 LEU A N 1
ATOM 643 C CA . LEU A 1 81 ? -8.886 1.094 -0.097 1.00 84.19 81 LEU A CA 1
ATOM 644 C C . LEU A 1 81 ? -9.804 0.162 0.702 1.00 84.19 81 LEU A C 1
ATOM 646 O O . LEU A 1 81 ? -10.668 0.617 1.452 1.00 84.19 81 LEU A O 1
ATOM 650 N N . ARG A 1 82 ? -9.567 -1.151 0.608 1.00 80.75 82 ARG A N 1
ATOM 651 C CA . ARG A 1 82 ? -10.281 -2.158 1.396 1.00 80.75 82 ARG A CA 1
ATOM 652 C C . ARG A 1 82 ? -9.931 -2.106 2.890 1.00 80.75 82 ARG A C 1
ATOM 654 O O . ARG A 1 82 ? -10.828 -2.274 3.708 1.00 80.75 82 ARG A O 1
ATOM 661 N N . ASP A 1 83 ? -8.677 -1.842 3.273 1.00 77.75 83 ASP A N 1
ATOM 662 C CA . ASP A 1 83 ? -8.277 -1.670 4.688 1.00 77.75 83 ASP A CA 1
ATOM 663 C C . ASP A 1 83 ? -8.828 -0.374 5.308 1.00 77.75 83 ASP A C 1
ATOM 665 O O . ASP A 1 83 ? -9.017 -0.299 6.527 1.00 77.75 83 ASP A O 1
ATOM 669 N N . ALA A 1 84 ? -9.118 0.635 4.481 1.00 73.50 84 ALA A N 1
ATOM 670 C CA . ALA A 1 84 ? -9.794 1.864 4.889 1.00 73.50 84 ALA A CA 1
ATOM 671 C C . ALA A 1 84 ? -11.317 1.698 5.083 1.00 73.50 84 ALA A C 1
ATOM 673 O O . ALA A 1 84 ? -11.942 2.590 5.653 1.00 73.50 84 ALA A O 1
ATOM 674 N N . GLY A 1 85 ? -11.901 0.566 4.663 1.00 68.06 85 GLY A N 1
ATOM 675 C CA . GLY A 1 85 ? -13.349 0.322 4.712 1.00 68.06 85 GLY A CA 1
ATOM 676 C C . GLY A 1 85 ? -14.111 0.787 3.463 1.00 68.06 85 GLY A C 1
ATOM 677 O O . GLY A 1 85 ? -15.336 0.802 3.472 1.00 68.06 85 GLY A O 1
ATOM 678 N N . GLY A 1 86 ? -13.412 1.137 2.377 1.00 65.69 86 GLY A N 1
ATOM 679 C CA . GLY A 1 86 ? -14.012 1.684 1.157 1.00 65.69 86 GLY A CA 1
ATOM 680 C C . GLY A 1 86 ? -14.395 3.168 1.264 1.00 65.69 86 GLY A C 1
ATOM 681 O O . GLY A 1 86 ? -13.944 3.878 2.159 1.00 65.69 86 GLY A O 1
ATOM 682 N N . PHE A 1 87 ? -15.218 3.643 0.318 1.00 55.44 87 PHE A N 1
ATOM 683 C CA . PHE A 1 87 ? -15.764 5.015 0.298 1.00 55.44 87 PHE A CA 1
ATOM 684 C C . PHE A 1 87 ? -17.036 5.179 1.144 1.00 55.44 87 PHE A C 1
ATOM 686 O O . PHE A 1 87 ? -17.454 6.300 1.419 1.00 55.44 87 PHE A O 1
ATOM 693 N N . VAL A 1 88 ? -17.649 4.068 1.560 1.00 50.28 88 VAL A N 1
ATOM 694 C CA . VAL A 1 88 ? -18.866 4.042 2.377 1.00 50.28 88 VAL A CA 1
ATOM 695 C C . VAL A 1 88 ? -18.442 3.715 3.801 1.00 50.28 88 VAL A C 1
ATOM 697 O O . VAL A 1 88 ? -18.441 2.565 4.229 1.00 50.28 88 VAL A O 1
ATOM 700 N N . ALA A 1 89 ? -17.982 4.736 4.518 1.00 48.56 89 ALA A N 1
ATOM 701 C CA . ALA A 1 89 ? -17.681 4.622 5.935 1.00 48.56 89 ALA A CA 1
ATOM 702 C C . ALA A 1 89 ? -18.995 4.484 6.723 1.00 48.56 89 ALA A C 1
ATOM 704 O O . ALA A 1 89 ? -19.517 5.466 7.245 1.00 48.56 89 ALA A O 1
ATOM 705 N N . GLU A 1 90 ? -19.552 3.275 6.807 1.00 44.78 90 GLU A N 1
ATOM 706 C CA . GLU A 1 90 ? -20.568 2.983 7.816 1.00 44.78 90 GLU A CA 1
ATOM 707 C C . GLU A 1 90 ? -19.879 2.903 9.181 1.00 44.78 90 GLU A C 1
ATOM 709 O O . GLU A 1 90 ? -19.219 1.925 9.541 1.00 44.78 90 GLU A O 1
ATOM 714 N N . TYR A 1 91 ? -20.003 4.000 9.928 1.00 50.34 91 TYR A N 1
ATOM 715 C CA . TYR A 1 91 ? -19.576 4.145 11.314 1.00 50.34 91 TYR A CA 1
ATOM 716 C C . TYR A 1 91 ? -20.459 3.288 12.228 1.00 50.34 91 TYR A C 1
ATOM 718 O O . TYR A 1 91 ? -21.304 3.801 12.955 1.00 50.34 91 TYR A O 1
ATOM 726 N N . SER A 1 92 ? -20.266 1.973 12.205 1.00 44.38 92 SER A N 1
ATOM 727 C CA . SER A 1 92 ? -20.824 1.086 13.221 1.00 44.38 92 SER A CA 1
ATOM 728 C C . SER A 1 92 ? -19.694 0.373 13.952 1.00 44.38 92 SER A C 1
ATOM 730 O O . SER A 1 92 ? -18.881 -0.335 13.349 1.00 44.38 92 SER A O 1
ATOM 732 N N . LYS A 1 93 ? -19.634 0.590 15.273 1.00 47.12 93 LYS A N 1
ATOM 733 C CA . LYS A 1 93 ? -18.655 -0.004 16.202 1.00 47.12 93 LYS A CA 1
ATOM 734 C C . LYS A 1 93 ? -18.582 -1.533 16.107 1.00 47.12 93 LYS A C 1
ATOM 736 O O . LYS A 1 93 ? -17.543 -2.092 16.441 1.00 47.12 93 LYS A O 1
ATOM 741 N N . ASP A 1 94 ? -19.632 -2.183 15.608 1.00 46.97 94 ASP A N 1
ATOM 742 C CA . ASP A 1 94 ? -19.740 -3.643 15.536 1.00 46.97 94 ASP A CA 1
ATOM 743 C C . ASP A 1 94 ? -19.303 -4.250 14.189 1.00 46.97 94 ASP A C 1
ATOM 745 O O . ASP A 1 94 ? -19.110 -5.463 14.087 1.00 46.97 94 ASP A O 1
ATOM 749 N N . THR A 1 95 ? -19.080 -3.432 13.153 1.00 46.84 95 THR A N 1
ATOM 750 C CA . THR A 1 95 ? -18.837 -3.924 11.782 1.00 46.84 95 THR A CA 1
ATOM 751 C C . THR A 1 95 ? -17.597 -3.364 11.098 1.00 46.84 95 THR A C 1
ATOM 753 O O . THR A 1 95 ? -17.386 -3.650 9.918 1.00 46.84 95 THR A O 1
ATOM 756 N N . PHE A 1 96 ? -16.705 -2.658 11.805 1.00 51.91 96 PHE A N 1
ATOM 757 C CA . PHE A 1 96 ? -15.409 -2.262 11.239 1.00 51.91 96 PHE A CA 1
ATOM 758 C C . PHE A 1 96 ? -14.448 -3.464 11.138 1.00 51.91 96 PHE A C 1
ATOM 760 O O . PHE A 1 96 ? -13.415 -3.555 11.805 1.00 51.91 96 PHE A O 1
ATOM 767 N N . LYS A 1 97 ? -14.779 -4.424 10.269 1.00 54.66 97 LYS A N 1
ATOM 768 C CA . LYS A 1 97 ? -13.874 -5.486 9.829 1.00 54.66 97 LYS A CA 1
ATOM 769 C C . LYS A 1 97 ? -12.912 -4.898 8.800 1.00 54.66 97 LYS A C 1
ATOM 771 O O . LYS A 1 97 ? -13.082 -5.063 7.596 1.00 54.66 97 LYS A O 1
ATOM 776 N N . GLY A 1 98 ? -11.893 -4.198 9.298 1.00 60.06 98 GLY A N 1
ATOM 777 C CA . GLY A 1 98 ? -10.713 -3.862 8.500 1.00 60.06 98 GLY A CA 1
ATOM 778 C C . GLY A 1 98 ? -10.020 -5.117 7.946 1.00 60.06 98 GLY A C 1
ATOM 779 O O . GLY A 1 98 ? -10.428 -6.253 8.205 1.00 60.06 98 GLY A O 1
ATOM 780 N N . LEU A 1 99 ? -8.937 -4.932 7.189 1.00 64.88 99 LEU A N 1
ATOM 781 C CA . LEU A 1 99 ? -8.199 -6.058 6.618 1.00 64.88 99 LEU A CA 1
ATOM 782 C C . LEU A 1 99 ? -7.611 -6.938 7.736 1.00 64.88 99 LEU A C 1
ATOM 784 O O . LEU A 1 99 ? -7.136 -6.439 8.760 1.00 64.88 99 LEU A O 1
ATOM 788 N N . ASN A 1 100 ? -7.603 -8.258 7.525 1.00 74.31 100 ASN A N 1
ATOM 789 C CA . ASN A 1 100 ? -6.966 -9.204 8.443 1.00 74.31 100 ASN A CA 1
ATOM 790 C C . ASN A 1 100 ? -5.492 -8.783 8.667 1.00 74.31 100 ASN A C 1
ATOM 792 O O . ASN A 1 100 ? -4.821 -8.439 7.688 1.00 74.31 100 ASN A O 1
ATOM 796 N N . PRO A 1 101 ? -4.947 -8.821 9.901 1.00 77.25 101 PRO A N 1
ATOM 797 C CA . PRO A 1 101 ? -3.563 -8.428 10.188 1.00 77.25 101 PRO A CA 1
ATOM 798 C C . PRO A 1 101 ? -2.520 -9.074 9.264 1.00 77.25 101 PRO A C 1
ATOM 800 O O . PRO A 1 101 ? -1.531 -8.428 8.915 1.00 77.25 101 PRO A O 1
ATOM 803 N N . LYS A 1 102 ? -2.748 -10.315 8.808 1.00 81.00 102 LYS A N 1
ATOM 804 C CA . LYS A 1 102 ? -1.885 -10.965 7.806 1.00 81.00 102 LYS A CA 1
ATOM 805 C C . LYS A 1 102 ? -1.909 -10.230 6.463 1.00 81.00 102 LYS A C 1
ATOM 807 O O . LYS A 1 102 ? -0.857 -9.934 5.909 1.00 81.00 102 LYS A O 1
ATOM 812 N N . MET A 1 103 ? -3.096 -9.883 5.968 1.00 78.31 103 MET A N 1
ATOM 813 C CA . MET A 1 103 ? -3.247 -9.152 4.709 1.00 78.31 103 MET A CA 1
ATOM 814 C C . MET A 1 103 ? -2.717 -7.720 4.811 1.00 78.31 103 MET A C 1
ATOM 816 O O . MET A 1 103 ? -2.160 -7.217 3.842 1.00 78.31 103 MET A O 1
ATOM 820 N N . ARG A 1 104 ? -2.820 -7.075 5.982 1.00 81.62 104 ARG A N 1
ATOM 821 C CA . ARG A 1 104 ? -2.216 -5.753 6.203 1.00 81.62 104 ARG A CA 1
ATOM 822 C C . ARG A 1 104 ? -0.693 -5.810 6.079 1.00 81.62 104 ARG A C 1
ATOM 824 O O . ARG A 1 104 ? -0.111 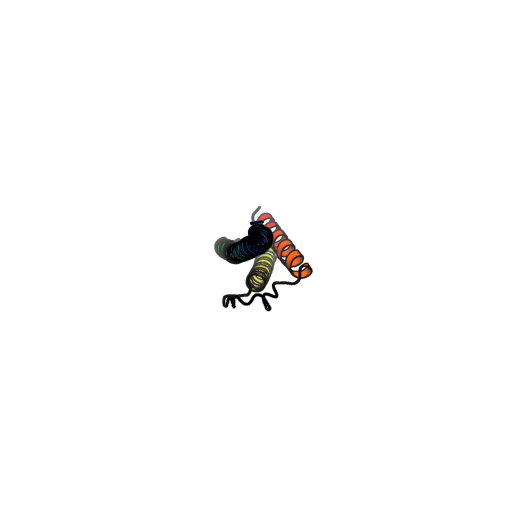-4.949 5.430 1.00 81.62 104 ARG A O 1
ATOM 831 N N . LYS A 1 105 ? -0.042 -6.836 6.642 1.00 85.69 105 LYS A N 1
ATOM 832 C CA . LYS A 1 105 ? 1.404 -7.052 6.446 1.00 85.69 105 LYS A CA 1
ATOM 833 C C . LYS A 1 105 ? 1.750 -7.255 4.971 1.00 85.69 105 LYS A C 1
ATOM 835 O O . LYS A 1 105 ? 2.704 -6.652 4.496 1.00 85.69 105 LYS A O 1
ATOM 840 N N . VAL A 1 106 ? 0.953 -8.048 4.250 1.00 87.88 106 VAL A N 1
ATOM 841 C CA . VAL A 1 106 ? 1.134 -8.262 2.805 1.00 87.88 106 VAL A CA 1
ATOM 842 C C . VAL A 1 106 ? 0.989 -6.952 2.028 1.00 87.88 106 VAL A C 1
ATOM 844 O O . VAL A 1 106 ? 1.828 -6.674 1.186 1.00 87.88 106 VAL A O 1
ATOM 847 N N . MET A 1 107 ? -0.003 -6.114 2.340 1.00 88.12 107 MET A N 1
ATOM 848 C CA . MET A 1 107 ? -0.183 -4.802 1.706 1.00 88.12 107 MET A CA 1
ATOM 849 C C . MET A 1 107 ? 1.056 -3.915 1.866 1.00 88.12 107 MET A C 1
ATOM 851 O O . MET A 1 107 ? 1.554 -3.378 0.882 1.00 88.12 107 MET A O 1
ATOM 855 N N . TRP A 1 108 ? 1.577 -3.787 3.089 1.00 88.56 108 TRP A N 1
ATOM 856 C CA . TRP A 1 108 ? 2.789 -3.003 3.344 1.00 88.56 108 TRP A CA 1
ATOM 857 C C . TRP A 1 108 ? 4.013 -3.582 2.638 1.00 88.56 108 TRP A C 1
ATOM 859 O O . TRP A 1 108 ? 4.816 -2.839 2.082 1.00 88.56 108 TRP A O 1
ATOM 869 N N . PHE A 1 109 ? 4.140 -4.906 2.621 1.00 91.00 109 PHE A N 1
ATOM 870 C CA . PHE A 1 109 ? 5.232 -5.580 1.933 1.00 91.00 109 PHE A CA 1
ATOM 871 C C . PHE A 1 109 ? 5.177 -5.362 0.414 1.00 91.00 109 PHE A C 1
ATOM 873 O O . PHE A 1 109 ? 6.182 -4.993 -0.187 1.00 91.00 109 PHE A O 1
ATOM 880 N N . LEU A 1 110 ? 3.995 -5.507 -0.195 1.00 89.62 110 LEU A N 1
ATOM 881 C CA . LEU A 1 110 ? 3.769 -5.238 -1.617 1.00 89.62 110 LEU A CA 1
ATOM 882 C C . LEU A 1 110 ? 4.033 -3.773 -1.964 1.00 89.62 110 LEU A C 1
ATOM 884 O O . LEU A 1 110 ? 4.659 -3.505 -2.985 1.00 89.62 110 LEU A O 1
ATOM 888 N N . PHE A 1 111 ? 3.625 -2.840 -1.098 1.00 89.00 111 PHE A N 1
ATOM 889 C CA . PHE A 1 111 ? 3.931 -1.422 -1.267 1.00 89.00 111 PHE A CA 1
ATOM 890 C C . PHE A 1 111 ? 5.441 -1.189 -1.353 1.00 89.00 111 PHE A C 1
ATOM 892 O O . PHE A 1 111 ? 5.920 -0.621 -2.330 1.00 89.00 111 PHE A O 1
ATOM 899 N N . VAL A 1 112 ? 6.198 -1.674 -0.365 1.00 91.31 112 VAL A N 1
ATOM 900 C CA . VAL A 1 112 ? 7.657 -1.501 -0.317 1.00 91.31 112 VAL A CA 1
ATOM 901 C C . VAL A 1 112 ? 8.323 -2.138 -1.535 1.00 91.31 112 VAL A C 1
ATOM 903 O O . VAL A 1 112 ? 9.136 -1.485 -2.185 1.00 91.31 112 VAL A O 1
ATOM 906 N N . ILE A 1 113 ? 7.939 -3.365 -1.902 1.00 90.62 113 ILE A N 1
ATOM 907 C CA . ILE A 1 113 ? 8.464 -4.038 -3.099 1.00 90.62 113 ILE A CA 1
ATOM 908 C C . ILE A 1 113 ? 8.204 -3.216 -4.359 1.00 90.62 113 ILE A C 1
ATOM 910 O O . ILE A 1 113 ? 9.105 -3.064 -5.181 1.00 90.62 113 ILE A O 1
ATOM 914 N N . ALA A 1 114 ? 6.998 -2.674 -4.518 1.00 87.56 114 ALA A N 1
ATOM 915 C CA . ALA A 1 114 ? 6.656 -1.916 -5.710 1.00 87.56 114 ALA A CA 1
ATOM 916 C C . ALA A 1 114 ? 7.464 -0.615 -5.815 1.00 87.56 114 ALA A C 1
ATOM 918 O O . ALA A 1 114 ? 7.915 -0.262 -6.904 1.00 87.56 114 ALA A O 1
ATOM 919 N N . ILE A 1 115 ? 7.715 0.061 -4.687 1.00 87.69 115 ILE A N 1
ATOM 920 C CA . ILE A 1 115 ? 8.606 1.229 -4.638 1.00 87.69 115 ILE A CA 1
ATOM 921 C C . ILE A 1 115 ? 10.043 0.842 -5.006 1.00 87.69 115 ILE A C 1
ATOM 923 O O . ILE A 1 115 ? 10.654 1.524 -5.827 1.00 87.69 115 ILE A O 1
ATOM 927 N N . PHE A 1 116 ? 10.568 -0.261 -4.465 1.00 89.44 116 PHE A N 1
ATOM 928 C CA . PHE A 1 116 ? 11.908 -0.747 -4.812 1.00 89.44 116 PHE A CA 1
ATOM 929 C C . PHE A 1 116 ? 12.030 -1.094 -6.299 1.00 89.44 116 PHE A C 1
ATOM 931 O O . PHE A 1 116 ? 12.994 -0.683 -6.938 1.00 89.44 116 PHE A O 1
ATOM 938 N N . MET A 1 117 ? 11.044 -1.789 -6.875 1.00 84.62 117 MET A N 1
ATOM 939 C CA . MET A 1 117 ? 11.017 -2.080 -8.312 1.00 84.62 117 MET A CA 1
ATOM 940 C C . MET A 1 117 ? 11.012 -0.799 -9.149 1.00 84.62 117 MET A C 1
ATOM 942 O O . MET A 1 117 ? 11.775 -0.695 -10.105 1.00 84.62 117 MET A O 1
ATOM 946 N N . LEU A 1 118 ? 10.198 0.192 -8.773 1.00 84.50 118 LEU A N 1
ATOM 947 C CA . LEU A 1 118 ? 10.163 1.476 -9.472 1.00 84.50 118 LEU A CA 1
ATOM 948 C C . LEU A 1 118 ? 11.473 2.254 -9.370 1.00 84.50 118 LEU A C 1
ATOM 950 O O . LEU A 1 118 ? 11.849 2.919 -10.332 1.00 84.50 118 LEU A O 1
ATOM 954 N N . MET A 1 119 ? 12.158 2.190 -8.228 1.00 85.62 119 MET A N 1
ATOM 955 C CA . MET A 1 119 ? 13.470 2.812 -8.066 1.00 85.62 119 MET A CA 1
ATOM 956 C C . MET A 1 119 ? 14.528 2.128 -8.927 1.00 85.62 119 MET A C 1
ATOM 958 O O . MET A 1 119 ? 15.247 2.822 -9.631 1.00 85.62 119 MET A O 1
ATOM 962 N N . LEU A 1 120 ? 14.592 0.792 -8.916 1.00 83.00 120 LEU A N 1
ATOM 963 C CA . LEU A 1 120 ? 15.566 0.029 -9.706 1.00 83.00 120 LEU A CA 1
ATOM 964 C C . LEU A 1 120 ? 15.409 0.256 -11.204 1.00 83.00 120 LEU A C 1
ATOM 966 O O . LEU A 1 120 ? 16.394 0.333 -11.920 1.00 83.00 120 LEU A O 1
ATOM 970 N N . VAL A 1 121 ? 14.167 0.354 -11.668 1.00 81.00 121 VAL A N 1
ATOM 971 C CA . VAL A 1 121 ? 13.871 0.595 -13.079 1.00 81.00 121 VAL A CA 1
ATOM 972 C C . VAL A 1 121 ? 14.279 2.008 -13.504 1.00 81.00 121 VAL A C 1
ATOM 974 O O . VAL A 1 121 ? 14.627 2.208 -14.659 1.00 81.00 121 VAL A O 1
ATOM 977 N N . ARG A 1 122 ? 14.249 2.984 -12.588 1.00 73.31 122 ARG A N 1
ATOM 978 C CA . ARG A 1 122 ? 14.578 4.393 -12.860 1.00 73.31 122 ARG A CA 1
ATOM 979 C C . ARG A 1 122 ? 16.035 4.779 -12.616 1.00 73.31 122 ARG A C 1
ATOM 981 O O . ARG A 1 122 ? 16.384 5.914 -12.940 1.00 73.31 122 ARG A 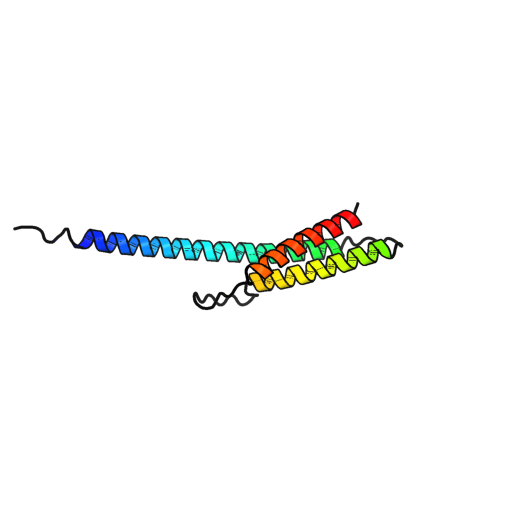O 1
ATOM 988 N N . LEU A 1 123 ? 16.817 3.900 -11.996 1.00 69.25 123 LEU A N 1
ATOM 989 C CA . LEU A 1 123 ? 18.253 4.077 -11.800 1.00 69.25 123 LEU A CA 1
ATOM 990 C C . LEU A 1 123 ? 18.994 3.784 -13.110 1.00 69.25 123 LEU A C 1
ATOM 992 O O . LEU A 1 123 ? 19.928 4.553 -13.420 1.00 69.25 123 LEU A O 1
#

Sequence (123 aa):
MANSSWRGEDDDSGEMRKIKEKAYHEWFLASLQKFRLFFVGLVFAILAFSVQFGIKSSDVGAFSVQFLSWLVLLITGVLALRDAGGFVAEYSKDTFKGLNPKMRKVMWFLFVIAIFMLMLVRL

Solvent-accessible surface area (backbone atoms only — not comparable to full-atom values): 6958 Å² total; per-residue (Å²): 141,81,85,79,75,77,76,59,61,65,60,54,53,53,51,53,48,53,51,50,52,50,52,52,50,52,52,50,52,56,50,52,42,53,50,34,48,49,50,26,52,49,44,48,50,52,46,52,52,46,63,76,66,54,81,93,63,93,48,67,65,57,49,49,53,51,54,50,24,50,53,42,38,49,53,28,28,54,49,34,35,48,45,43,51,52,93,65,75,72,90,43,96,90,66,75,76,47,56,55,70,69,55,48,51,48,38,55,50,43,43,52,52,23,52,51,49,52,49,65,69,71,106

Secondary structure (DSSP, 8-state):
----TTSSHHHHHHHHHHHHHHHHHHHHHHHHHHHHHHHHHHHHHHHHHHHHT----S-HHHHHHHHHHHHHHHHHHHHHHHHTT-S-----TTT-----HHHHHHHHHHHHHHHHHHHHHH-

Nearest PDB structures (foldseek):
  5vre-assembly1_D  TM=4.755E-01  e=5.263E+00  Chamaesiphon minutus PCC 6605
  7vrc-assembly1_A  TM=3.971E-01  e=4.680E+00  Saccharomyces cerevisiae S288C

Radius of gyration: 23.77 Å; Cα contacts (8 Å, |Δi|>4): 68; chains: 1; bounding box: 44×26×88 Å

Mean predicted aligned error: 11.39 Å

pLDDT: mean 75.54, std 14.12, range [44.38, 92.31]